Protein AF-A0A924D3T8-F1 (afdb_monomer)

Secondary structure (DSSP, 8-state):
----GGGGS-HHHHHHHHHHHHH-SSHHHHHHHHH---HHHHHHHHHHHS-HHHHHHHHHHHHHTS------------TTS-TTSSSTTS--

Radius of gyration: 22.72 Å; Cα contacts (8 Å, |Δi|>4): 42; chains: 1; bounding box: 70×28×30 Å

Sequence (92 aa):
MRKSKVSELSYDDRERIITLALEERNPFEIIKKDFQLSEQEVLGVMKKKLTADKFEVWKKKAMASKPKPKAPKIDDFDEDLDGKYYIKNKLD

Mean predicted aligned error: 12.78 Å

Nearest PDB structures (foldseek):
  5lj3-assembly1_O  TM=5.077E-01  e=1.496E+00  Saccharomyces cerevisiae
  7b9v-assembly1_O  TM=6.121E-01  e=2.698E+00  Saccharomyces cerevisiae
  5lj5-assembly1_O  TM=5.077E-01  e=3.623E+00  Saccharomyces cerevisiae

Structure (mmCIF, N/CA/C/O backbone):
data_AF-A0A924D3T8-F1
#
_entry.id   AF-A0A924D3T8-F1
#
loop_
_atom_site.group_PDB
_atom_site.id
_atom_site.type_symbol
_atom_site.label_atom_id
_atom_site.label_alt_id
_atom_site.label_comp_id
_atom_site.label_asym_id
_atom_site.label_entity_id
_atom_site.label_seq_id
_atom_site.pdbx_PDB_ins_code
_atom_site.Cartn_x
_atom_site.Cartn_y
_atom_site.Cartn_z
_atom_site.occupancy
_atom_site.B_iso_or_equiv
_atom_site.auth_seq_id
_atom_site.auth_comp_id
_atom_site.auth_asym_id
_atom_site.auth_atom_id
_atom_site.pdbx_PDB_model_num
ATOM 1 N N . MET A 1 1 ? -4.074 -9.639 22.325 1.00 46.09 1 MET A N 1
ATOM 2 C CA . MET A 1 1 ? -4.236 -9.527 20.856 1.00 46.09 1 MET A CA 1
ATOM 3 C C . MET A 1 1 ? -4.057 -8.063 20.481 1.00 46.09 1 MET A C 1
ATOM 5 O O . MET A 1 1 ? -4.828 -7.247 20.969 1.00 46.09 1 MET A O 1
ATOM 9 N N . ARG A 1 2 ? -3.026 -7.691 19.709 1.00 54.12 2 ARG A N 1
ATOM 10 C CA . ARG A 1 2 ? -2.957 -6.322 19.171 1.00 54.12 2 ARG A CA 1
ATOM 11 C C . ARG A 1 2 ? -4.030 -6.219 18.090 1.00 54.12 2 ARG A C 1
ATOM 13 O O . ARG A 1 2 ? -3.976 -6.978 17.129 1.00 54.12 2 ARG A O 1
ATOM 20 N N . LYS A 1 3 ? -5.036 -5.367 18.292 1.00 57.69 3 LYS A N 1
ATOM 21 C CA . LYS A 1 3 ? -6.009 -5.056 17.241 1.00 57.69 3 LYS A CA 1
ATOM 22 C C . LYS A 1 3 ? -5.240 -4.446 16.066 1.00 57.69 3 LYS A C 1
ATOM 24 O O . LYS A 1 3 ? -4.406 -3.566 16.271 1.00 57.69 3 LYS A O 1
ATOM 29 N N . SER A 1 4 ? -5.469 -4.961 14.865 1.00 63.91 4 SER A N 1
ATOM 30 C CA . SER A 1 4 ? -4.914 -4.389 13.639 1.00 63.91 4 SER A CA 1
ATOM 31 C C . SER A 1 4 ? -5.536 -3.011 13.422 1.00 63.91 4 SER A C 1
ATOM 33 O O . SER A 1 4 ? -6.757 -2.915 13.333 1.00 63.91 4 SER A O 1
ATOM 35 N N . LYS A 1 5 ? -4.733 -1.945 13.296 1.00 76.75 5 LYS A N 1
ATOM 36 C CA . LYS A 1 5 ? -5.249 -0.589 12.995 1.00 76.75 5 LYS A CA 1
ATOM 37 C C . LYS A 1 5 ? -6.102 -0.575 11.720 1.00 76.75 5 LYS A C 1
ATOM 39 O O . LYS A 1 5 ? -7.006 0.237 11.58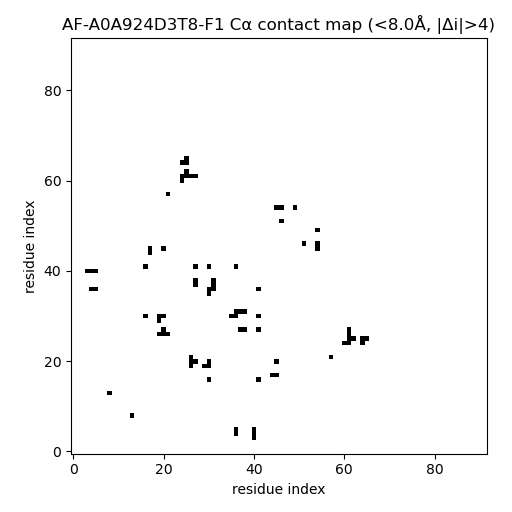3 1.00 76.75 5 LYS A O 1
ATOM 44 N N . VAL A 1 6 ? -5.870 -1.528 10.815 1.00 74.56 6 VAL A N 1
ATOM 45 C CA . VAL A 1 6 ? -6.621 -1.687 9.563 1.00 74.56 6 VAL A CA 1
ATOM 46 C C . VAL A 1 6 ? -8.123 -1.948 9.765 1.00 74.56 6 VAL A C 1
ATOM 48 O O . VAL A 1 6 ? -8.914 -1.629 8.875 1.00 74.56 6 VAL A O 1
ATOM 51 N N . SER A 1 7 ? -8.552 -2.516 10.902 1.00 76.50 7 SER A N 1
ATOM 52 C CA . SER A 1 7 ? -9.985 -2.736 11.167 1.00 76.50 7 SER A CA 1
ATOM 53 C C . SER A 1 7 ? -10.743 -1.466 11.550 1.00 76.50 7 SER A C 1
ATOM 55 O O . SER A 1 7 ? -11.961 -1.446 11.412 1.00 76.50 7 SER A O 1
ATOM 57 N N . GLU A 1 8 ? -10.041 -0.425 11.998 1.00 82.75 8 GLU A N 1
ATOM 58 C CA . GLU A 1 8 ? -10.633 0.854 12.421 1.00 82.75 8 GLU A CA 1
ATOM 59 C C . GLU A 1 8 ? -10.714 1.875 11.272 1.00 82.75 8 GLU A C 1
ATOM 61 O O . GLU A 1 8 ? -11.310 2.934 11.431 1.00 82.75 8 GLU A O 1
ATOM 66 N N . LEU A 1 9 ? -10.147 1.549 10.106 1.00 85.00 9 LEU A N 1
ATOM 67 C CA . LEU A 1 9 ? -10.146 2.411 8.925 1.00 85.00 9 LEU A CA 1
ATOM 68 C C . LEU A 1 9 ? -11.481 2.365 8.181 1.00 85.00 9 LEU A C 1
ATOM 70 O O . LEU A 1 9 ? -12.072 1.291 7.991 1.00 85.00 9 LEU A O 1
ATOM 74 N N . SER A 1 10 ? -11.900 3.528 7.681 1.00 89.94 10 SER A N 1
ATOM 75 C CA . SER A 1 10 ? -13.061 3.644 6.805 1.00 89.94 10 SER A CA 1
ATOM 76 C C . SER A 1 10 ? -12.831 2.915 5.474 1.00 89.94 10 SER A C 1
ATOM 78 O O . SER A 1 10 ? -11.725 2.493 5.122 1.00 89.94 10 SER A O 1
ATOM 80 N N . TYR A 1 11 ? -13.906 2.736 4.709 1.00 88.62 11 TYR A N 1
ATOM 81 C CA . TYR A 1 11 ? -13.797 2.294 3.321 1.00 88.62 11 TYR A CA 1
ATOM 82 C C . TYR A 1 11 ? -12.933 3.264 2.497 1.00 88.62 11 TYR A C 1
ATOM 84 O O . TYR A 1 11 ? -12.036 2.814 1.789 1.00 88.62 11 TYR A O 1
ATOM 92 N N . ASP A 1 12 ? -13.149 4.571 2.667 1.00 91.38 12 ASP A N 1
ATOM 93 C CA . ASP A 1 12 ? -12.424 5.621 1.940 1.00 91.38 12 ASP A CA 1
ATOM 94 C C . ASP A 1 12 ? -10.915 5.589 2.231 1.00 91.38 12 ASP A C 1
ATOM 96 O O . ASP A 1 12 ? -10.099 5.536 1.312 1.00 91.38 12 ASP A O 1
ATOM 100 N N . ASP A 1 13 ? -10.541 5.462 3.508 1.00 91.25 13 ASP A N 1
ATOM 101 C CA . ASP A 1 13 ? -9.140 5.323 3.921 1.00 91.25 13 ASP A CA 1
ATOM 102 C C . ASP A 1 13 ? -8.470 4.113 3.268 1.00 91.25 13 ASP A C 1
ATOM 104 O O . ASP A 1 13 ? -7.323 4.181 2.827 1.00 91.25 13 ASP A O 1
ATOM 108 N N . ARG A 1 14 ? -9.186 2.984 3.180 1.00 90.25 14 ARG A N 1
ATOM 109 C CA . ARG A 1 14 ? -8.664 1.772 2.538 1.00 90.25 14 ARG A CA 1
ATOM 110 C C . ARG A 1 14 ? -8.434 1.975 1.049 1.00 90.25 14 ARG A C 1
ATOM 112 O O . ARG A 1 14 ? -7.394 1.548 0.554 1.00 90.25 14 ARG A O 1
ATOM 119 N N . GLU A 1 15 ? -9.363 2.614 0.348 1.00 92.75 15 GLU A N 1
ATOM 120 C CA . GLU A 1 15 ? -9.200 2.934 -1.074 1.00 92.75 15 GLU A CA 1
ATOM 121 C C . GLU A 1 15 ? -8.025 3.896 -1.272 1.00 92.75 15 GLU A C 1
ATOM 123 O O . GLU A 1 15 ? -7.165 3.644 -2.113 1.00 92.75 15 GLU A O 1
ATOM 128 N N . ARG A 1 16 ? -7.895 4.918 -0.419 1.00 93.00 16 ARG A N 1
ATOM 129 C CA . ARG A 1 16 ? -6.768 5.856 -0.452 1.00 93.00 16 ARG A CA 1
ATOM 130 C C . ARG A 1 16 ? -5.427 5.163 -0.220 1.00 93.00 16 ARG A C 1
ATOM 132 O O . ARG A 1 16 ? -4.475 5.426 -0.950 1.00 93.00 16 ARG A O 1
ATOM 139 N N . ILE A 1 17 ? -5.354 4.233 0.732 1.00 92.38 17 ILE A N 1
ATOM 140 C CA . ILE A 1 17 ? -4.165 3.400 0.972 1.00 92.38 17 ILE A CA 1
ATOM 141 C C . ILE A 1 17 ? -3.805 2.579 -0.267 1.00 92.38 17 ILE A C 1
ATOM 143 O O . ILE A 1 17 ? -2.627 2.46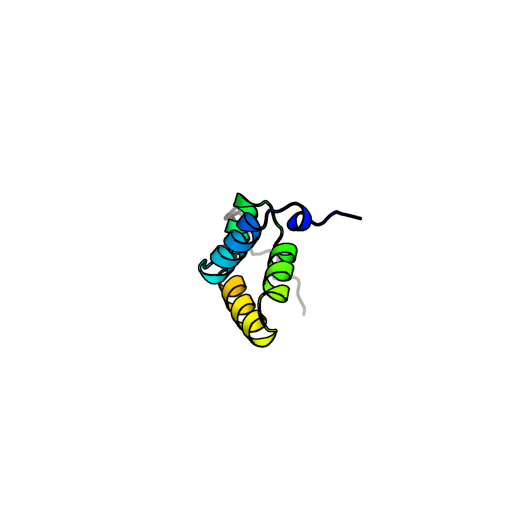9 -0.590 1.00 92.38 17 ILE A O 1
ATOM 147 N N . ILE A 1 18 ? -4.789 2.003 -0.963 1.00 92.31 18 ILE A N 1
ATOM 148 C CA . ILE A 1 18 ? -4.553 1.194 -2.168 1.00 92.31 18 ILE A CA 1
ATOM 149 C C . ILE A 1 18 ? -4.048 2.067 -3.316 1.00 92.31 18 ILE A C 1
ATOM 151 O O . ILE A 1 18 ? -3.085 1.692 -3.981 1.00 92.31 18 ILE A O 1
ATOM 155 N N . THR A 1 19 ? -4.659 3.233 -3.521 1.00 93.69 19 THR A N 1
ATOM 156 C CA . THR A 1 19 ? -4.234 4.205 -4.532 1.00 93.69 19 THR A CA 1
ATOM 157 C C . THR A 1 19 ? -2.795 4.647 -4.281 1.00 93.69 19 THR A C 1
ATOM 159 O O . THR A 1 19 ? -1.942 4.476 -5.151 1.00 93.69 19 THR A O 1
ATOM 162 N N . LEU A 1 20 ? -2.483 5.074 -3.050 1.00 92.56 20 LEU A N 1
ATOM 163 C CA . LEU A 1 20 ? -1.116 5.411 -2.645 1.00 92.56 20 LEU A CA 1
ATOM 164 C C . LEU A 1 20 ? -0.173 4.225 -2.841 1.00 92.56 20 LEU A C 1
ATOM 166 O O . LEU A 1 20 ? 0.925 4.388 -3.355 1.00 92.56 20 LEU A O 1
ATOM 170 N N . ALA A 1 21 ? -0.599 3.013 -2.485 1.00 91.00 21 ALA A N 1
ATOM 171 C CA . ALA A 1 21 ? 0.215 1.824 -2.662 1.00 91.00 21 ALA A CA 1
ATOM 172 C C . ALA A 1 21 ? 0.588 1.575 -4.129 1.00 91.00 21 ALA A C 1
ATOM 174 O O . ALA A 1 21 ? 1.699 1.121 -4.389 1.00 91.00 21 ALA A O 1
ATOM 175 N N . LEU A 1 22 ? -0.301 1.865 -5.079 1.00 90.44 22 LEU A N 1
ATOM 176 C CA . LEU A 1 22 ? -0.090 1.608 -6.505 1.00 90.44 22 LEU A CA 1
ATOM 177 C C . LEU A 1 22 ? 0.660 2.728 -7.237 1.00 90.44 22 LEU A C 1
ATOM 179 O O . LEU A 1 22 ? 1.446 2.423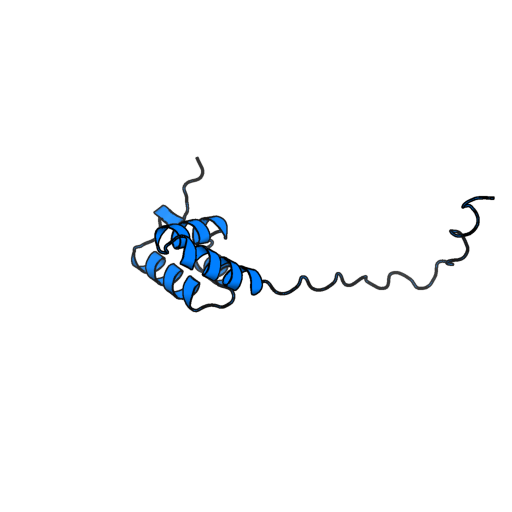 -8.137 1.00 90.44 22 LEU A O 1
ATOM 183 N N . GLU A 1 23 ? 0.417 3.986 -6.877 1.00 89.38 23 GLU A N 1
ATOM 184 C CA . GLU A 1 23 ? 0.980 5.148 -7.574 1.00 89.38 23 GLU A CA 1
ATOM 185 C C . GLU A 1 23 ? 2.316 5.605 -6.982 1.00 89.38 23 GLU A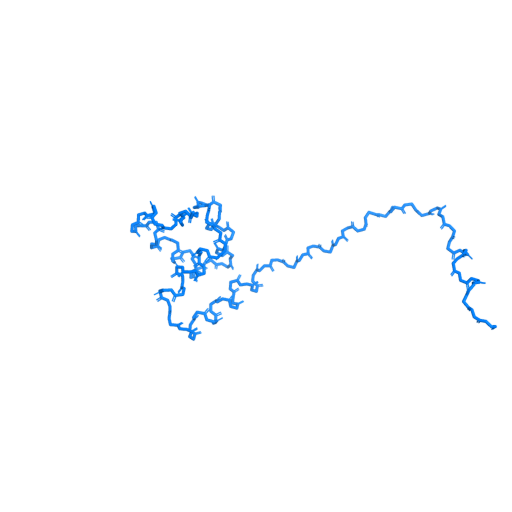 C 1
ATOM 187 O O . GLU A 1 23 ? 3.214 6.028 -7.717 1.00 89.38 23 GLU A O 1
ATOM 192 N N . GLU A 1 24 ? 2.484 5.480 -5.664 1.00 89.75 24 GLU A N 1
ATOM 193 C CA . GLU A 1 24 ? 3.669 5.996 -4.996 1.00 89.75 24 GLU A CA 1
ATOM 194 C C . GLU A 1 24 ? 4.878 5.085 -5.151 1.00 89.75 24 GLU A C 1
ATOM 196 O O . GLU A 1 24 ? 4.812 3.854 -5.101 1.00 89.75 24 GLU A O 1
ATOM 201 N N . ARG A 1 25 ? 6.046 5.721 -5.264 1.00 82.44 25 ARG A N 1
ATOM 202 C CA . ARG A 1 25 ? 7.324 5.003 -5.291 1.00 82.44 25 ARG A CA 1
ATOM 203 C C . ARG A 1 25 ? 7.675 4.444 -3.916 1.00 82.44 25 ARG A C 1
ATOM 205 O O . ARG A 1 25 ? 8.194 3.337 -3.839 1.00 82.44 25 ARG A O 1
ATOM 212 N N . ASN A 1 26 ? 7.347 5.166 -2.840 1.00 87.00 26 ASN A N 1
ATOM 213 C CA . ASN A 1 26 ? 7.587 4.735 -1.461 1.00 87.00 26 ASN A CA 1
ATOM 214 C C . ASN A 1 26 ? 6.284 4.693 -0.644 1.00 87.00 26 ASN A C 1
ATOM 216 O O . ASN A 1 26 ? 6.083 5.502 0.269 1.00 87.00 26 ASN A O 1
ATOM 220 N N . PRO A 1 27 ? 5.384 3.749 -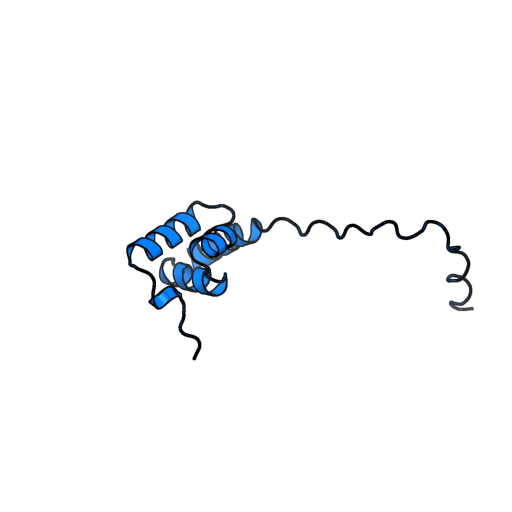0.964 1.00 90.81 27 PRO A N 1
ATOM 221 C CA . PRO A 1 27 ? 4.053 3.727 -0.375 1.00 90.81 27 PRO A CA 1
ATOM 222 C C . PRO A 1 27 ? 4.098 3.457 1.129 1.00 90.81 27 PRO A C 1
ATOM 224 O O . PRO A 1 27 ? 3.298 3.995 1.886 1.00 90.81 27 PRO A O 1
ATOM 227 N N . PHE A 1 28 ? 5.071 2.670 1.588 1.00 90.44 28 PHE A N 1
ATOM 228 C CA . PHE A 1 28 ? 5.213 2.315 2.993 1.00 90.44 28 PHE A CA 1
ATOM 229 C C . PHE A 1 28 ? 5.463 3.523 3.895 1.00 90.44 28 PHE A C 1
ATOM 231 O O . PHE A 1 28 ? 4.839 3.623 4.946 1.00 90.44 28 PHE A O 1
ATOM 238 N N . GLU A 1 29 ? 6.334 4.447 3.487 1.00 88.44 29 GLU A N 1
ATOM 239 C CA . GLU A 1 29 ? 6.640 5.634 4.291 1.00 88.44 29 GLU A CA 1
ATOM 240 C C . GLU A 1 29 ? 5.475 6.627 4.305 1.00 88.44 29 GLU A C 1
ATOM 242 O O . GLU A 1 29 ? 5.132 7.150 5.364 1.00 88.44 29 GLU A O 1
ATOM 247 N N . ILE A 1 30 ? 4.822 6.845 3.158 1.00 91.19 30 ILE A N 1
ATOM 248 C CA . ILE A 1 30 ? 3.681 7.767 3.053 1.00 91.19 30 ILE A CA 1
ATOM 249 C C . ILE A 1 30 ? 2.507 7.245 3.879 1.00 91.19 30 ILE A C 1
ATOM 251 O O . ILE A 1 30 ? 1.982 7.949 4.739 1.00 91.19 30 ILE A O 1
ATOM 255 N N . ILE A 1 31 ? 2.158 5.968 3.708 1.00 91.69 31 ILE A N 1
ATOM 256 C CA . ILE A 1 31 ? 1.056 5.349 4.446 1.00 91.69 31 ILE A CA 1
ATOM 257 C C . ILE A 1 31 ? 1.370 5.283 5.950 1.00 91.69 31 ILE A C 1
ATOM 259 O O . ILE A 1 31 ? 0.479 5.453 6.783 1.00 91.69 31 ILE A O 1
ATOM 263 N N . LYS A 1 32 ? 2.636 5.090 6.334 1.00 90.88 32 LYS A N 1
ATOM 264 C CA . LYS A 1 32 ? 3.060 5.160 7.737 1.00 90.88 32 LYS A CA 1
ATOM 265 C C . LYS A 1 32 ? 2.967 6.578 8.301 1.00 90.88 32 LYS A C 1
ATOM 267 O O . LYS A 1 32 ? 2.631 6.726 9.471 1.00 90.88 32 LYS A O 1
ATOM 272 N N . LYS A 1 33 ? 3.245 7.612 7.511 1.00 90.06 33 LYS A N 1
ATOM 273 C CA . LYS A 1 33 ? 3.137 9.005 7.957 1.00 90.06 33 LYS A CA 1
ATOM 274 C C . LYS A 1 33 ? 1.679 9.423 8.154 1.00 90.06 33 LYS A C 1
ATOM 276 O O . LYS A 1 33 ? 1.355 9.973 9.203 1.00 90.06 33 LYS A O 1
ATOM 281 N N . ASP A 1 34 ? 0.817 9.102 7.194 1.00 90.25 34 ASP A N 1
ATOM 282 C CA . ASP A 1 34 ? -0.575 9.562 7.188 1.00 90.25 34 ASP A CA 1
ATOM 283 C C . ASP A 1 34 ? -1.479 8.682 8.063 1.00 90.25 34 ASP A C 1
ATOM 285 O O . ASP A 1 34 ? -2.243 9.184 8.884 1.00 90.25 34 ASP A O 1
ATOM 289 N N . PHE A 1 35 ? -1.352 7.356 7.948 1.00 89.88 35 PHE A N 1
ATOM 290 C CA . PHE A 1 35 ? -2.235 6.391 8.616 1.00 89.88 35 PHE A CA 1
ATOM 291 C C . PHE A 1 35 ? -1.571 5.671 9.795 1.00 89.88 35 PHE A C 1
ATOM 293 O O . PHE A 1 35 ? -2.215 4.880 10.488 1.00 89.88 35 PHE A O 1
ATOM 300 N N . GLN A 1 36 ? -0.273 5.905 10.041 1.00 89.88 36 GLN A N 1
ATOM 301 C CA . GLN A 1 36 ? 0.491 5.244 11.113 1.00 89.88 36 GLN A CA 1
ATOM 302 C C . GLN A 1 36 ? 0.378 3.717 11.058 1.00 89.88 36 GLN A C 1
ATOM 304 O O . GLN A 1 36 ? 0.354 3.036 12.092 1.00 89.88 36 GLN A O 1
ATOM 309 N N . LEU A 1 37 ? 0.296 3.191 9.834 1.00 89.62 37 LEU A N 1
ATOM 310 C CA . LEU A 1 37 ? 0.295 1.767 9.551 1.00 89.62 37 LEU A CA 1
ATOM 311 C C . LEU A 1 37 ? 1.721 1.266 9.360 1.00 89.62 37 LEU A C 1
ATOM 313 O O . LEU A 1 37 ? 2.600 1.951 8.843 1.00 89.62 37 LEU A O 1
ATOM 317 N N . SER A 1 38 ? 1.942 0.032 9.792 1.00 89.62 38 SER A N 1
ATOM 318 C CA . SER A 1 38 ? 3.219 -0.649 9.594 1.00 89.62 38 SER A CA 1
ATOM 319 C C . SER A 1 38 ? 3.285 -1.266 8.196 1.00 89.62 38 SER A C 1
ATOM 321 O O . SER A 1 38 ? 2.250 -1.621 7.633 1.00 89.62 38 SER A O 1
ATOM 323 N N . GLU A 1 39 ? 4.494 -1.502 7.674 1.00 89.00 39 GLU A N 1
ATOM 324 C CA . GLU A 1 39 ? 4.698 -2.193 6.384 1.00 89.00 39 GLU A CA 1
ATOM 325 C C . GLU A 1 39 ? 3.900 -3.503 6.287 1.00 89.00 39 GLU A C 1
ATOM 327 O O . GLU A 1 39 ? 3.295 -3.788 5.259 1.00 89.00 39 GLU A O 1
ATOM 332 N N . GLN A 1 40 ? 3.846 -4.279 7.376 1.00 89.12 40 GLN A N 1
ATOM 333 C CA . GLN A 1 40 ? 3.107 -5.546 7.443 1.00 89.12 40 GLN A CA 1
ATOM 334 C C . GLN A 1 40 ? 1.597 -5.374 7.227 1.00 89.12 40 GLN A C 1
ATOM 336 O O . GLN A 1 40 ? 0.979 -6.181 6.535 1.00 89.12 40 GLN A O 1
ATOM 341 N N . GLU A 1 41 ? 1.013 -4.308 7.772 1.00 90.31 41 GLU A N 1
ATOM 342 C CA . GLU A 1 41 ? -0.417 -4.025 7.636 1.00 90.31 41 GLU A CA 1
ATOM 343 C C . GLU A 1 41 ? -0.745 -3.648 6.184 1.00 90.31 41 GLU A C 1
ATOM 345 O O . GLU A 1 41 ? -1.686 -4.184 5.599 1.00 90.31 41 GLU A O 1
ATOM 350 N N . VAL A 1 42 ? 0.088 -2.805 5.562 1.00 90.31 42 VAL A N 1
ATOM 351 C CA . VAL A 1 42 ? -0.049 -2.412 4.148 1.00 90.31 42 VAL A CA 1
ATOM 352 C C . VAL A 1 42 ? 0.131 -3.613 3.219 1.00 90.31 42 VAL A C 1
ATOM 354 O O . VAL A 1 42 ? -0.660 -3.808 2.296 1.00 90.31 42 VAL A O 1
ATOM 357 N N . LEU A 1 43 ? 1.120 -4.472 3.491 1.00 90.38 43 LEU A N 1
ATOM 358 C CA . LEU A 1 43 ? 1.308 -5.734 2.770 1.00 90.38 43 LEU A CA 1
ATOM 359 C C . LEU A 1 43 ? 0.069 -6.627 2.888 1.00 90.38 43 LEU A C 1
ATOM 361 O O . LEU A 1 43 ? -0.341 -7.225 1.896 1.00 90.38 43 LEU A O 1
ATOM 365 N N . GLY A 1 44 ? -0.550 -6.696 4.069 1.00 90.75 44 GLY A N 1
ATOM 366 C CA . GLY A 1 44 ? -1.793 -7.431 4.291 1.00 90.75 44 GLY A CA 1
ATOM 367 C C . GLY A 1 44 ? -2.965 -6.888 3.470 1.00 90.75 44 GLY A C 1
ATOM 368 O O . GLY A 1 44 ? -3.705 -7.673 2.874 1.00 90.75 44 GLY A O 1
ATOM 369 N N . VAL A 1 45 ? -3.112 -5.561 3.390 1.00 90.69 45 VAL A N 1
ATOM 370 C CA . VAL A 1 45 ? -4.136 -4.898 2.562 1.00 90.69 45 VAL A CA 1
ATOM 371 C C . VAL A 1 45 ? -3.911 -5.205 1.081 1.00 90.69 45 VAL A C 1
ATOM 373 O O . VAL A 1 45 ? -4.820 -5.686 0.403 1.00 90.69 45 VAL A O 1
ATOM 376 N N . MET A 1 46 ? -2.686 -5.016 0.590 1.00 91.81 46 MET A N 1
ATOM 377 C CA . MET A 1 46 ? -2.352 -5.229 -0.821 1.00 91.81 46 MET A CA 1
ATOM 378 C C . MET A 1 46 ? -2.426 -6.700 -1.229 1.00 91.81 46 MET A C 1
ATOM 380 O O . MET A 1 46 ? -2.893 -7.002 -2.324 1.00 91.81 46 MET A O 1
ATOM 384 N N . LYS A 1 47 ? -2.066 -7.632 -0.339 1.00 91.19 47 LYS A N 1
ATOM 385 C CA . LYS A 1 47 ? -2.200 -9.078 -0.574 1.00 91.19 47 LYS A CA 1
ATOM 386 C C . LYS A 1 47 ? -3.660 -9.520 -0.715 1.00 91.19 47 LYS A C 1
ATOM 388 O O . LYS A 1 47 ? -3.928 -10.492 -1.408 1.00 91.19 47 LYS A O 1
ATOM 393 N N . LYS A 1 48 ? -4.600 -8.832 -0.057 1.00 90.12 48 LYS A N 1
ATOM 394 C CA . LYS A 1 48 ? -6.043 -9.094 -0.204 1.00 90.12 48 LYS A CA 1
ATOM 395 C C . LYS A 1 48 ? -6.636 -8.467 -1.468 1.00 90.12 48 LYS A C 1
ATOM 397 O O . LYS A 1 48 ? -7.643 -8.964 -1.958 1.00 90.12 48 LYS A O 1
ATOM 402 N N . LYS A 1 49 ? -6.051 -7.374 -1.967 1.00 91.56 49 LYS A N 1
ATOM 403 C CA . LYS A 1 49 ? -6.541 -6.646 -3.151 1.00 91.56 49 LYS A CA 1
ATOM 404 C C . LYS A 1 49 ? -5.952 -7.155 -4.469 1.00 91.56 49 LYS A C 1
ATOM 406 O O . LYS A 1 49 ? -6.649 -7.143 -5.478 1.00 91.56 49 LYS A O 1
ATOM 411 N N . LEU A 1 50 ? -4.695 -7.593 -4.479 1.00 91.12 50 LEU A N 1
ATOM 412 C CA . LEU A 1 50 ? -3.998 -8.080 -5.671 1.00 91.12 50 LEU A CA 1
ATOM 413 C C .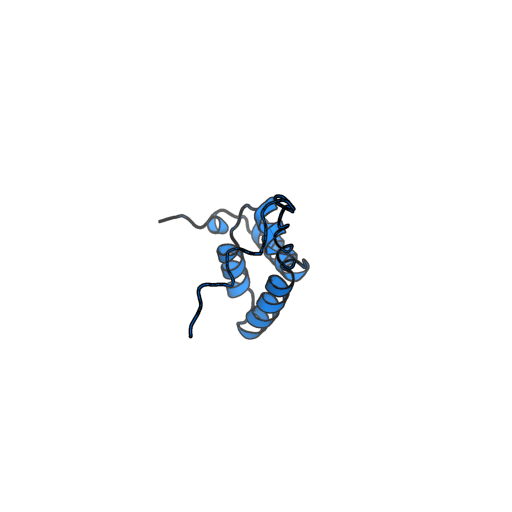 LEU A 1 50 ? -3.926 -9.609 -5.703 1.00 91.12 50 LEU A C 1
ATOM 415 O O . LEU A 1 50 ? -3.847 -10.274 -4.673 1.00 91.12 50 LEU A O 1
ATOM 419 N N . THR A 1 51 ? -3.863 -10.169 -6.910 1.00 93.12 51 THR A N 1
ATOM 420 C CA . THR A 1 51 ? -3.474 -11.568 -7.123 1.00 93.12 51 THR A CA 1
ATOM 421 C C . THR A 1 51 ? -2.005 -11.780 -6.751 1.00 93.12 51 THR A C 1
ATOM 423 O O . THR A 1 51 ? -1.200 -10.857 -6.873 1.00 93.12 51 THR A O 1
ATOM 426 N N . ALA A 1 52 ? -1.638 -13.000 -6.343 1.00 92.06 52 ALA A N 1
ATOM 427 C CA . ALA A 1 52 ? -0.287 -13.326 -5.866 1.00 92.06 52 ALA A CA 1
ATOM 428 C C . ALA A 1 52 ? 0.831 -12.861 -6.822 1.00 92.06 52 ALA A C 1
ATOM 430 O O . ALA A 1 52 ? 1.784 -12.226 -6.381 1.00 92.06 52 ALA A O 1
ATOM 431 N N . ASP A 1 53 ? 0.657 -13.089 -8.125 1.00 92.50 53 ASP A N 1
ATOM 432 C CA . ASP A 1 53 ? 1.609 -12.686 -9.167 1.00 92.50 53 ASP A CA 1
ATOM 433 C C . ASP A 1 53 ? 1.833 -11.157 -9.215 1.00 92.50 53 ASP A C 1
ATOM 435 O O . ASP A 1 53 ? 2.953 -10.660 -9.080 1.00 92.50 53 ASP A O 1
ATOM 439 N N . LYS A 1 54 ? 0.741 -10.381 -9.267 1.00 91.69 54 LYS A N 1
ATOM 440 C CA . LYS A 1 54 ? 0.790 -8.910 -9.249 1.00 91.69 54 LYS A CA 1
ATOM 441 C C . LYS A 1 54 ? 1.347 -8.373 -7.933 1.00 91.69 54 LYS A C 1
ATOM 443 O O . LYS A 1 54 ? 2.066 -7.374 -7.934 1.00 91.69 54 LYS A O 1
ATOM 448 N N . PHE A 1 55 ? 1.021 -9.024 -6.818 1.00 93.25 55 PHE A N 1
ATOM 449 C CA . PHE A 1 55 ? 1.522 -8.656 -5.500 1.00 93.25 55 PHE A CA 1
ATOM 450 C C . PHE A 1 55 ? 3.041 -8.820 -5.407 1.00 93.25 55 PHE A C 1
ATOM 452 O O . PHE A 1 55 ? 3.708 -7.932 -4.885 1.00 93.25 55 PHE A O 1
ATOM 459 N N . GLU A 1 56 ? 3.603 -9.905 -5.944 1.00 91.12 56 GLU A N 1
ATOM 460 C CA . GLU A 1 56 ? 5.053 -10.128 -5.973 1.00 91.12 56 GLU A CA 1
ATOM 461 C C . GLU A 1 56 ? 5.781 -9.044 -6.777 1.00 91.12 56 GLU A C 1
ATOM 463 O O . GLU A 1 56 ? 6.770 -8.472 -6.305 1.00 91.12 56 GLU A O 1
ATOM 468 N N . VAL A 1 57 ? 5.267 -8.710 -7.966 1.00 90.75 57 VAL A N 1
ATOM 469 C CA . VAL A 1 57 ? 5.825 -7.648 -8.819 1.00 90.75 57 VAL A CA 1
ATOM 470 C C . VAL A 1 57 ? 5.742 -6.290 -8.124 1.00 90.75 57 VAL A C 1
ATOM 472 O O . VAL A 1 57 ? 6.732 -5.559 -8.054 1.00 90.75 57 VAL A O 1
ATOM 475 N N . TRP A 1 58 ? 4.578 -5.957 -7.568 1.00 91.25 58 TRP A N 1
ATOM 476 C CA . TRP A 1 58 ? 4.377 -4.714 -6.832 1.00 91.25 58 TRP A CA 1
ATOM 477 C C . TRP A 1 58 ? 5.297 -4.620 -5.609 1.00 91.25 58 TRP A C 1
ATOM 479 O O . TRP A 1 58 ? 5.982 -3.614 -5.434 1.00 91.25 58 TRP A O 1
ATOM 489 N N . LYS A 1 59 ? 5.390 -5.686 -4.806 1.00 90.12 59 LYS A N 1
ATOM 490 C CA . LYS A 1 59 ? 6.248 -5.750 -3.619 1.00 90.12 59 LYS A CA 1
ATOM 491 C C . LYS A 1 59 ? 7.708 -5.513 -3.985 1.00 90.12 59 LYS A C 1
ATOM 493 O O . LYS A 1 59 ? 8.381 -4.741 -3.306 1.00 90.12 59 LYS A O 1
ATOM 498 N N . LYS A 1 60 ? 8.196 -6.123 -5.072 1.00 87.69 60 LYS A N 1
ATOM 499 C CA . LYS A 1 60 ? 9.555 -5.874 -5.576 1.00 87.69 60 LYS A CA 1
ATOM 500 C C . LYS A 1 60 ? 9.768 -4.393 -5.896 1.00 87.69 60 LYS A C 1
ATOM 502 O O . LYS A 1 60 ? 10.771 -3.837 -5.466 1.00 87.69 60 LYS A O 1
ATOM 507 N N . LYS A 1 61 ? 8.818 -3.736 -6.573 1.00 86.56 61 LYS A N 1
ATOM 508 C CA . LYS A 1 61 ? 8.900 -2.297 -6.892 1.00 86.56 61 LYS A CA 1
ATOM 509 C C . LYS A 1 61 ? 8.866 -1.416 -5.638 1.00 86.56 61 LYS A C 1
ATOM 511 O O . LYS A 1 61 ? 9.731 -0.562 -5.477 1.00 86.56 61 LYS A O 1
ATOM 516 N N . ALA A 1 62 ? 7.917 -1.662 -4.737 1.00 84.94 62 ALA A N 1
ATOM 517 C CA . ALA A 1 62 ? 7.748 -0.895 -3.505 1.00 84.94 62 ALA A CA 1
ATOM 518 C C . ALA A 1 62 ? 8.957 -1.037 -2.560 1.00 84.94 62 ALA A C 1
ATOM 520 O O . ALA A 1 62 ? 9.356 -0.077 -1.907 1.00 84.94 62 ALA A O 1
ATOM 521 N N . MET A 1 63 ? 9.584 -2.220 -2.509 1.00 78.88 63 MET A N 1
ATOM 522 C CA . MET A 1 63 ? 10.794 -2.453 -1.711 1.00 78.88 63 MET A CA 1
ATOM 523 C C . MET A 1 63 ? 12.069 -1.934 -2.386 1.00 78.88 63 MET A C 1
ATOM 525 O O . MET A 1 63 ? 12.970 -1.472 -1.690 1.00 78.88 63 MET A O 1
ATOM 529 N N . ALA A 1 64 ? 12.156 -1.975 -3.718 1.00 75.25 64 ALA A N 1
ATOM 530 C CA . ALA A 1 64 ? 13.305 -1.449 -4.459 1.00 75.25 64 ALA A CA 1
ATOM 531 C C . ALA A 1 64 ? 13.451 0.076 -4.332 1.00 75.25 64 ALA A C 1
ATOM 533 O O . ALA A 1 64 ? 14.547 0.600 -4.509 1.00 75.25 64 ALA A O 1
ATOM 534 N N . SER A 1 65 ? 12.372 0.788 -3.991 1.00 64.12 65 SER A N 1
ATOM 535 C CA . SER A 1 65 ? 12.417 2.229 -3.734 1.00 64.12 65 SER A CA 1
ATOM 536 C C . SER A 1 65 ? 12.899 2.595 -2.326 1.00 64.12 65 SER A C 1
ATOM 538 O O . SER A 1 65 ? 12.925 3.786 -1.998 1.00 64.12 65 SER A O 1
ATOM 540 N N . LYS A 1 66 ? 13.295 1.624 -1.485 1.00 63.09 66 LYS A N 1
ATOM 541 C CA . LYS A 1 66 ? 13.999 1.954 -0.242 1.00 63.09 66 LYS A CA 1
ATOM 542 C C . LYS A 1 66 ? 15.318 2.631 -0.631 1.00 63.09 66 LYS A C 1
ATOM 544 O O . LYS A 1 66 ? 16.115 2.014 -1.344 1.00 63.09 66 LYS A O 1
ATOM 549 N N . PRO A 1 67 ? 15.557 3.894 -0.228 1.00 58.25 67 PRO A N 1
ATOM 550 C CA . PRO A 1 67 ? 16.831 4.535 -0.506 1.00 58.25 67 PRO A CA 1
ATOM 551 C C . PRO A 1 67 ? 17.936 3.644 0.059 1.00 58.25 67 PRO A C 1
ATOM 553 O O . PRO A 1 67 ? 17.791 3.112 1.165 1.00 58.25 67 PRO A O 1
ATOM 556 N N . LYS A 1 68 ? 19.019 3.455 -0.709 1.00 59.22 68 LYS A N 1
ATOM 557 C CA . LYS A 1 68 ? 20.218 2.776 -0.203 1.00 59.22 68 LYS A CA 1
ATOM 558 C C . LYS A 1 68 ? 20.523 3.366 1.178 1.00 59.22 68 LYS A C 1
ATOM 560 O O . LYS A 1 68 ? 20.507 4.600 1.282 1.00 59.22 68 LYS A O 1
ATOM 565 N N . PRO A 1 69 ? 20.756 2.542 2.220 1.00 58.94 69 PRO A N 1
ATOM 566 C CA . PRO A 1 69 ? 21.218 3.078 3.488 1.00 58.94 69 PRO A CA 1
ATOM 567 C C . PRO A 1 69 ? 22.408 3.972 3.160 1.00 58.94 69 PRO A C 1
ATOM 569 O O . PRO A 1 69 ? 23.340 3.535 2.478 1.00 58.94 69 PRO A O 1
ATOM 572 N N . LYS A 1 70 ? 22.311 5.259 3.526 1.00 55.06 70 LYS A N 1
ATOM 573 C CA . LYS A 1 70 ? 23.449 6.171 3.408 1.00 55.06 70 LYS A CA 1
ATOM 574 C C . LYS A 1 70 ? 24.600 5.445 4.088 1.00 55.06 70 LYS A C 1
ATOM 576 O O . LYS A 1 70 ? 24.415 4.985 5.216 1.00 55.06 70 LYS A O 1
ATOM 581 N N . ALA A 1 71 ? 25.710 5.266 3.366 1.00 58.22 71 ALA A N 1
ATOM 582 C CA . ALA A 1 71 ? 26.902 4.660 3.937 1.00 58.22 71 ALA A CA 1
ATOM 583 C C . ALA A 1 71 ? 27.131 5.316 5.305 1.00 58.22 71 ALA A C 1
ATOM 585 O O . ALA A 1 71 ? 26.964 6.543 5.390 1.00 58.22 71 ALA A O 1
ATOM 586 N N . PRO A 1 72 ? 27.389 4.531 6.370 1.00 61.12 72 PRO A N 1
ATOM 587 C CA . PRO A 1 72 ? 27.704 5.121 7.656 1.00 61.12 72 PRO A CA 1
ATOM 588 C C . PRO A 1 72 ? 28.810 6.135 7.391 1.00 61.12 72 PRO A C 1
ATOM 590 O O . PRO A 1 72 ? 29.837 5.796 6.802 1.00 61.12 72 PRO A O 1
ATOM 593 N N . LYS A 1 73 ? 28.545 7.401 7.724 1.00 56.84 73 LYS A N 1
ATOM 594 C CA . LYS A 1 73 ? 29.615 8.376 7.846 1.00 56.84 73 LYS A CA 1
ATOM 595 C C . LYS A 1 73 ? 30.452 7.831 8.990 1.00 56.84 73 LYS A C 1
ATOM 597 O O . LYS A 1 73 ? 30.044 7.912 10.142 1.00 56.84 73 LYS A O 1
ATOM 602 N N . ILE A 1 74 ? 31.522 7.131 8.642 1.00 55.72 74 ILE A N 1
ATOM 603 C CA . ILE A 1 74 ? 32.691 7.065 9.497 1.00 55.72 74 ILE A CA 1
ATOM 604 C C . ILE A 1 74 ? 33.068 8.531 9.688 1.00 55.72 74 ILE A C 1
ATOM 606 O O . ILE A 1 74 ? 33.571 9.169 8.768 1.00 55.72 74 ILE A O 1
ATOM 610 N N . ASP A 1 75 ? 32.634 9.101 10.813 1.00 54.75 75 ASP A N 1
ATOM 611 C CA . ASP A 1 75 ? 33.299 10.267 11.368 1.00 54.75 75 ASP A CA 1
ATOM 612 C C . ASP A 1 75 ? 34.779 9.891 11.407 1.00 54.75 75 ASP A C 1
ATOM 614 O O . ASP A 1 75 ? 35.135 8.818 11.905 1.00 54.75 75 ASP A O 1
ATOM 618 N N . ASP A 1 76 ? 35.585 10.720 10.758 1.00 52.22 76 ASP A N 1
ATOM 619 C CA . ASP A 1 76 ? 37.033 10.619 10.662 1.00 52.22 76 ASP A CA 1
ATOM 620 C C . ASP A 1 76 ? 37.604 10.835 12.072 1.00 52.22 76 ASP A C 1
ATOM 622 O O . ASP A 1 76 ? 37.992 11.931 12.470 1.00 52.22 76 ASP A O 1
ATOM 626 N N . PHE A 1 77 ? 37.469 9.800 12.899 1.00 47.81 77 PHE A N 1
ATOM 627 C CA . PHE A 1 77 ? 37.877 9.795 14.290 1.00 47.81 77 PHE A CA 1
ATOM 628 C C . PHE A 1 77 ? 39.399 9.652 14.325 1.00 47.81 77 PHE A C 1
ATOM 630 O O . PHE A 1 77 ? 39.921 8.544 14.223 1.00 47.81 77 PHE A O 1
ATOM 637 N N . ASP A 1 78 ? 40.045 10.811 14.440 1.00 48.47 78 ASP A N 1
ATOM 638 C CA . ASP A 1 78 ? 41.446 11.075 14.768 1.00 48.47 78 ASP A CA 1
ATOM 639 C C . ASP A 1 78 ? 42.509 10.371 13.907 1.00 48.47 78 ASP A C 1
ATOM 641 O O . ASP A 1 78 ? 42.906 9.224 14.125 1.00 48.47 78 ASP A O 1
ATOM 645 N N . GLU A 1 79 ? 43.075 11.160 12.993 1.00 52.62 79 GLU A N 1
ATOM 646 C CA . GLU A 1 79 ? 44.301 10.930 12.221 1.00 52.62 79 GLU A CA 1
ATOM 647 C C . GLU A 1 79 ? 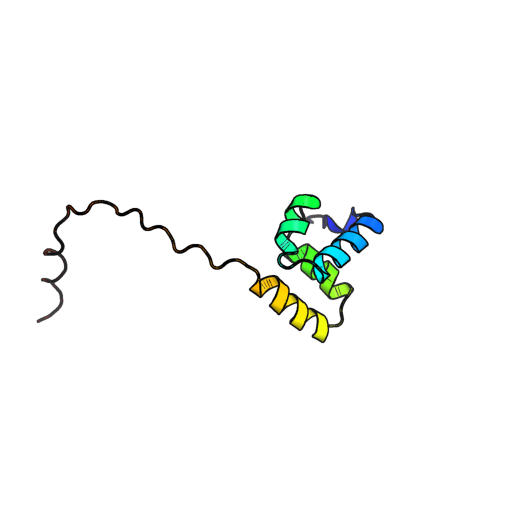45.581 10.900 13.104 1.00 52.62 79 GLU A C 1
ATOM 649 O O . GLU A 1 79 ? 46.641 11.336 12.673 1.00 52.62 79 GLU A O 1
ATOM 654 N N . ASP A 1 80 ? 45.531 10.382 14.342 1.00 54.78 80 ASP A N 1
ATOM 655 C CA . ASP A 1 80 ? 46.642 10.544 15.306 1.00 54.78 80 ASP A CA 1
ATOM 656 C C . ASP A 1 80 ? 47.005 9.321 16.177 1.00 54.78 80 ASP A C 1
ATOM 658 O O . ASP A 1 80 ? 47.734 9.447 17.162 1.00 54.78 80 ASP A O 1
ATOM 662 N N . LEU A 1 81 ? 46.613 8.093 15.811 1.00 54.22 81 LEU A N 1
ATOM 663 C CA . LEU A 1 81 ? 47.164 6.884 16.458 1.00 54.22 81 LEU A CA 1
ATOM 664 C C . LEU A 1 81 ? 47.698 5.842 15.462 1.00 54.22 81 LEU A C 1
ATOM 666 O O . LEU A 1 81 ? 47.062 4.845 15.134 1.00 54.22 81 LEU A O 1
ATOM 670 N N . ASP A 1 82 ? 48.926 6.119 15.013 1.00 51.19 82 ASP A N 1
ATOM 671 C CA . ASP A 1 82 ? 50.022 5.201 14.659 1.00 51.19 82 ASP A CA 1
ATOM 672 C C . ASP A 1 82 ? 49.621 3.762 14.252 1.00 51.19 82 ASP A C 1
ATOM 674 O O . ASP A 1 82 ? 49.655 2.804 15.028 1.00 51.19 82 ASP A O 1
ATOM 678 N N . GLY A 1 83 ? 49.346 3.579 12.957 1.00 52.50 83 GLY A N 1
ATOM 679 C CA . GLY A 1 83 ? 49.106 2.283 12.306 1.00 52.50 83 GLY A CA 1
ATOM 680 C C . GLY A 1 83 ? 50.296 1.305 12.285 1.00 52.50 83 GLY A C 1
ATOM 681 O O . GLY A 1 83 ? 50.319 0.394 11.458 1.00 52.50 83 GLY A O 1
ATOM 682 N N . LYS A 1 84 ? 51.300 1.454 13.161 1.00 54.09 84 LYS A N 1
ATOM 683 C CA . LYS A 1 84 ? 52.491 0.584 13.206 1.00 54.09 84 LYS A CA 1
ATOM 684 C C . LYS A 1 84 ? 52.397 -0.551 14.224 1.00 54.09 84 LYS A C 1
ATOM 686 O O . LYS A 1 84 ? 53.218 -1.465 14.167 1.00 54.09 84 LYS A O 1
ATOM 691 N N . TYR A 1 85 ? 51.399 -0.562 15.111 1.00 56.56 85 TYR A N 1
ATOM 692 C CA . TYR A 1 85 ? 51.377 -1.534 16.213 1.00 56.56 85 TYR A CA 1
ATOM 693 C C . TYR A 1 85 ? 50.611 -2.843 15.949 1.00 56.56 85 TYR A C 1
ATOM 695 O O . TYR A 1 85 ? 50.764 -3.795 16.707 1.00 56.56 85 TYR A O 1
ATOM 703 N N . TYR A 1 86 ? 49.832 -2.955 14.866 1.00 53.88 86 TYR A N 1
ATOM 704 C CA . TYR A 1 86 ? 48.987 -4.144 14.632 1.00 53.88 86 TYR A CA 1
ATOM 705 C C . TYR A 1 86 ? 49.505 -5.149 13.592 1.00 53.88 86 TYR A C 1
ATOM 707 O O . TYR A 1 86 ? 48.861 -6.171 13.357 1.00 53.88 86 TYR A O 1
ATOM 715 N N . ILE A 1 87 ? 50.677 -4.915 12.992 1.00 56.41 87 ILE A N 1
ATOM 716 C CA . ILE A 1 87 ? 51.203 -5.783 11.919 1.00 56.41 87 ILE A CA 1
ATOM 717 C C . ILE A 1 87 ? 52.311 -6.735 12.419 1.00 56.41 87 ILE A C 1
ATOM 719 O O . ILE A 1 87 ? 52.660 -7.686 11.730 1.00 56.41 87 ILE A O 1
ATOM 723 N N . LYS A 1 88 ? 52.847 -6.569 13.638 1.00 49.59 88 LYS A N 1
ATOM 724 C CA . LYS A 1 88 ? 54.040 -7.322 14.085 1.00 49.59 88 LYS A CA 1
ATOM 725 C C . LYS A 1 88 ? 53.769 -8.590 14.912 1.00 49.59 88 LYS A C 1
ATOM 727 O O . LYS A 1 88 ? 54.714 -9.141 15.458 1.00 49.59 88 LYS A O 1
ATOM 732 N N . ASN A 1 89 ? 52.534 -9.095 15.000 1.00 52.03 89 ASN A N 1
ATOM 733 C CA . ASN A 1 89 ? 52.283 -10.330 15.766 1.00 52.03 89 ASN A CA 1
ATOM 734 C C . ASN A 1 89 ? 51.403 -11.386 15.081 1.00 52.03 89 ASN A C 1
ATOM 736 O O . ASN A 1 89 ? 50.796 -12.219 15.756 1.00 52.03 89 ASN A O 1
ATOM 740 N N . LYS A 1 90 ? 51.379 -11.408 13.743 1.00 51.12 90 LYS A N 1
ATOM 741 C CA . LYS A 1 90 ? 50.881 -12.562 12.984 1.00 51.12 90 LYS A CA 1
ATOM 742 C C . LYS A 1 90 ? 52.034 -13.293 12.296 1.00 51.12 90 LYS A C 1
ATOM 744 O O . LYS A 1 90 ? 52.458 -12.877 11.231 1.00 51.12 90 LYS A O 1
ATOM 749 N N . LEU A 1 91 ? 52.412 -14.398 12.941 1.00 48.78 91 LEU A N 1
ATOM 750 C CA . LEU A 1 91 ? 52.947 -15.643 12.381 1.00 48.78 91 LEU A CA 1
ATOM 751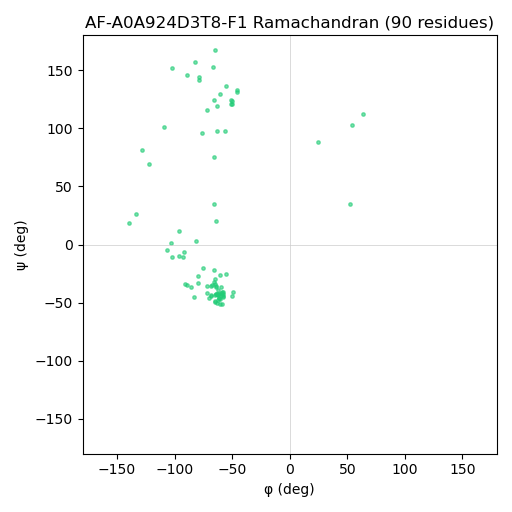 C C . LEU A 1 91 ? 54.294 -15.595 11.632 1.00 48.78 91 LEU A C 1
ATOM 753 O O . LEU A 1 91 ? 54.349 -15.121 10.505 1.00 48.78 91 LEU A O 1
ATOM 757 N N . ASP A 1 92 ? 55.268 -16.252 12.278 1.00 43.09 92 ASP A N 1
ATOM 758 C CA . ASP A 1 92 ? 56.474 -16.933 11.758 1.00 43.09 92 ASP A CA 1
ATOM 759 C C . ASP A 1 92 ? 57.567 -16.079 11.086 1.00 43.09 92 ASP A C 1
ATOM 761 O O . ASP A 1 92 ? 57.445 -15.715 9.896 1.00 43.09 92 ASP A O 1
#

Fold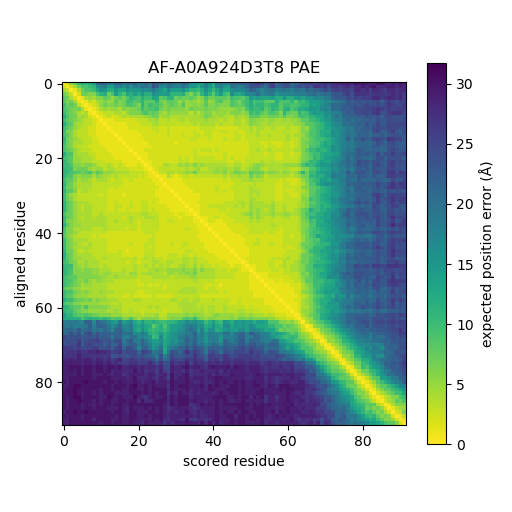seek 3Di:
DPPALVVVDDPVLLVVLVVLLPPPQQSQVVCCVPSVHHPVSSLVSVPVVDDPVVSVVSVCRNVVSPPDPDPPPPPPPDPPDDPPPPPPPPDD

Solvent-accessible surface area (backbone atoms only — not comparable to full-atom values): 5938 Å² total; per-residue (Å²): 129,85,79,61,71,75,77,78,51,53,72,66,56,52,52,52,51,52,52,40,51,72,73,41,61,49,26,58,62,53,44,28,69,78,68,69,44,52,63,68,56,53,50,53,54,46,56,73,73,37,56,72,71,59,36,53,57,48,49,52,52,44,58,66,50,54,74,75,77,72,72,80,77,73,71,86,78,64,103,77,74,74,89,75,76,83,73,82,81,76,80,136

pLDDT: mean 77.05, std 17.05, range [43.09, 93.69]